Protein AF-A0A9K3I440-F1 (afdb_monomer_lite)

pLDDT: mean 83.96, std 13.91, range [32.88, 97.81]

Sequence (164 aa):
MFPLYTRVCNFANYRVPFSKFLIRVLRYFQVHLCKVNPFGLSRINHFEISCRALDQRPDLDVFRHFYEFITAGDWYTFAHWKGIPSPSGDERSSLKNWKDSFFWLDDHCLPVEMVWRFKDQTMSFDLGEDFVFNKGLARALIDNKSPIRPLPEHLLLWGRVCFS

InterPro domains:
  IPR007321 Transposase (putative), gypsy type [PF04195] (13-68)

Radius of gyration: 15.42 Å; chains: 1; bounding box: 39×38×38 Å

Structure (mmCIF, N/CA/C/O backbone):
data_AF-A0A9K3I440-F1
#
_entry.id   AF-A0A9K3I440-F1
#
loop_
_atom_site.group_PDB
_atom_site.id
_atom_site.type_symbol
_atom_site.label_atom_id
_atom_site.label_alt_id
_atom_site.label_comp_id
_atom_site.label_asym_id
_atom_site.label_entity_id
_atom_site.label_seq_id
_atom_site.pdbx_PDB_ins_code
_atom_site.Cartn_x
_atom_site.Cartn_y
_atom_site.Cartn_z
_atom_site.occupancy
_atom_site.B_iso_or_equiv
_atom_site.auth_seq_id
_atom_site.auth_comp_id
_atom_site.auth_asym_id
_atom_site.auth_atom_id
_atom_site.pdbx_PDB_model_num
ATOM 1 N N . MET A 1 1 ? 2.316 -15.371 -17.030 1.00 81.19 1 MET A N 1
ATOM 2 C CA . MET A 1 1 ? 3.155 -15.668 -15.855 1.00 81.19 1 MET A CA 1
ATOM 3 C C . MET A 1 1 ? 4.035 -14.452 -15.601 1.00 81.19 1 MET A C 1
ATOM 5 O O . MET A 1 1 ? 4.529 -13.877 -16.568 1.00 81.19 1 MET A O 1
ATOM 9 N N . PHE A 1 2 ? 4.265 -14.053 -14.349 1.00 84.94 2 PHE A N 1
ATOM 10 C CA . PHE A 1 2 ? 5.065 -12.864 -14.013 1.00 84.94 2 PHE A CA 1
ATOM 11 C C . PHE A 1 2 ? 6.110 -13.145 -12.919 1.00 84.94 2 PHE A C 1
ATOM 13 O O . PHE A 1 2 ? 5.903 -14.029 -12.083 1.00 84.94 2 PHE A O 1
ATOM 20 N N . PRO A 1 3 ? 7.238 -12.407 -12.889 1.00 88.19 3 PRO A N 1
ATOM 21 C CA . PRO A 1 3 ? 8.259 -12.595 -11.866 1.00 88.19 3 PRO A CA 1
ATOM 22 C C . PRO A 1 3 ? 7.878 -11.849 -10.582 1.00 88.19 3 PRO A C 1
ATOM 24 O O . PRO A 1 3 ? 7.717 -10.626 -10.588 1.00 88.19 3 PRO A O 1
ATOM 27 N N . LEU A 1 4 ? 7.778 -12.560 -9.460 1.00 87.56 4 LEU A N 1
ATOM 28 C CA . LEU A 1 4 ? 7.640 -11.958 -8.136 1.00 87.56 4 LEU A CA 1
ATOM 29 C C . LEU A 1 4 ? 8.962 -12.048 -7.374 1.00 87.56 4 LEU A C 1
ATOM 31 O O . LEU A 1 4 ? 9.481 -13.135 -7.122 1.00 87.56 4 LEU A O 1
ATOM 35 N N . TYR A 1 5 ? 9.499 -10.898 -6.968 1.00 90.12 5 TYR A N 1
ATOM 36 C CA . TYR A 1 5 ? 10.725 -10.846 -6.175 1.00 90.12 5 TYR A CA 1
ATOM 37 C C . TYR A 1 5 ? 10.511 -11.435 -4.780 1.00 90.12 5 TYR A C 1
ATOM 39 O O . TYR A 1 5 ? 9.592 -11.036 -4.062 1.00 90.12 5 TYR A O 1
ATOM 47 N N . THR A 1 6 ? 11.409 -12.317 -4.338 1.00 86.12 6 THR A N 1
ATOM 48 C CA . THR A 1 6 ? 11.291 -13.016 -3.042 1.00 86.12 6 THR A CA 1
ATOM 49 C C . THR A 1 6 ? 11.272 -12.053 -1.856 1.00 86.12 6 THR A C 1
ATOM 51 O O . THR A 1 6 ? 10.620 -12.300 -0.840 1.00 86.12 6 THR A O 1
ATOM 54 N N . ARG A 1 7 ? 11.933 -10.894 -1.983 1.00 85.25 7 ARG A N 1
ATOM 55 C CA . ARG A 1 7 ? 11.883 -9.841 -0.963 1.00 85.25 7 ARG A CA 1
ATOM 56 C C . ARG A 1 7 ? 10.492 -9.239 -0.784 1.00 85.25 7 ARG A C 1
ATOM 58 O O . ARG A 1 7 ? 10.219 -8.762 0.308 1.00 85.25 7 ARG A O 1
ATOM 65 N N . VAL A 1 8 ? 9.600 -9.285 -1.773 1.00 84.50 8 VAL A N 1
ATOM 66 C CA . VAL A 1 8 ? 8.199 -8.867 -1.580 1.00 84.50 8 VAL A CA 1
ATOM 67 C C . VAL A 1 8 ? 7.504 -9.785 -0.570 1.00 84.50 8 VAL A C 1
ATOM 69 O O . VAL A 1 8 ? 6.775 -9.311 0.298 1.00 84.50 8 VAL A O 1
ATOM 72 N N . CYS A 1 9 ? 7.802 -11.083 -0.591 1.00 82.56 9 CYS A N 1
ATOM 73 C CA . CYS A 1 9 ? 7.284 -12.011 0.409 1.00 82.56 9 CYS A CA 1
ATOM 74 C C . CYS A 1 9 ? 7.882 -11.741 1.796 1.00 82.56 9 CYS A C 1
ATOM 76 O O . CYS A 1 9 ? 7.152 -11.659 2.781 1.00 82.56 9 CYS A O 1
ATOM 78 N N . ASN A 1 10 ? 9.199 -11.561 1.889 1.00 81.88 10 ASN A N 1
ATOM 79 C CA . ASN A 1 10 ? 9.875 -11.498 3.191 1.00 81.88 10 ASN A CA 1
ATOM 80 C C . ASN A 1 10 ? 9.825 -10.113 3.847 1.00 81.88 10 ASN A C 1
ATOM 82 O O . ASN A 1 10 ? 9.671 -10.007 5.057 1.00 81.88 10 ASN A O 1
ATOM 86 N N . PHE A 1 11 ? 9.993 -9.046 3.065 1.00 85.50 11 PHE A N 1
ATOM 87 C CA . PHE A 1 11 ? 10.034 -7.672 3.568 1.00 85.50 11 PHE A CA 1
ATOM 88 C C . PHE A 1 11 ? 8.652 -7.019 3.570 1.00 85.50 11 PHE A C 1
ATOM 90 O O . PHE A 1 11 ? 8.284 -6.377 4.547 1.00 85.50 11 PHE A O 1
ATOM 97 N N . ALA A 1 12 ? 7.881 -7.196 2.493 1.00 86.00 12 ALA A N 1
ATOM 98 C CA . ALA A 1 12 ? 6.541 -6.625 2.380 1.00 86.00 12 ALA A CA 1
ATOM 99 C C . ALA A 1 12 ? 5.433 -7.558 2.904 1.00 86.00 12 ALA A C 1
ATOM 101 O O . ALA A 1 12 ? 4.259 -7.206 2.830 1.00 86.00 12 ALA A O 1
ATOM 102 N N . ASN A 1 13 ? 5.798 -8.711 3.480 1.00 87.00 13 ASN A N 1
ATOM 103 C CA . ASN A 1 13 ? 4.896 -9.645 4.160 1.00 87.00 13 ASN A CA 1
ATOM 104 C C . ASN A 1 13 ? 3.764 -10.214 3.276 1.00 87.00 13 ASN A C 1
ATOM 106 O O . ASN A 1 13 ? 2.714 -10.591 3.792 1.00 87.00 13 ASN A O 1
ATOM 110 N N . TYR A 1 14 ? 3.951 -10.294 1.953 1.00 86.31 14 TYR A N 1
ATOM 111 C CA . TYR A 1 14 ? 2.932 -10.862 1.060 1.00 86.31 14 TYR A CA 1
ATOM 112 C C . TYR A 1 14 ? 3.020 -12.377 0.941 1.00 86.31 14 TYR A C 1
ATOM 114 O O . TYR A 1 14 ? 4.103 -12.960 0.850 1.00 86.31 14 TYR A O 1
ATOM 122 N N . ARG A 1 15 ? 1.856 -13.013 0.854 1.00 78.88 15 ARG A N 1
ATOM 123 C CA . ARG A 1 15 ? 1.678 -14.414 0.469 1.00 78.88 15 ARG A CA 1
ATOM 124 C C . ARG A 1 15 ? 0.590 -14.487 -0.602 1.00 78.88 15 ARG A C 1
ATOM 126 O O . ARG A 1 15 ? -0.210 -13.562 -0.727 1.00 78.88 15 ARG A O 1
ATOM 133 N N . VAL A 1 16 ? 0.606 -15.560 -1.387 1.00 78.12 16 VAL A N 1
ATOM 134 C CA . VAL A 1 16 ? -0.459 -15.864 -2.348 1.00 78.12 16 VAL A CA 1
ATOM 135 C C . VAL A 1 16 ? -1.504 -16.782 -1.694 1.00 78.12 16 VAL A C 1
ATOM 137 O O . VAL A 1 16 ? -1.112 -17.663 -0.926 1.00 78.12 16 VAL A O 1
ATOM 140 N N . PRO A 1 17 ? -2.810 -16.607 -1.977 1.00 80.31 17 PRO A N 1
ATOM 141 C CA . PRO A 1 17 ? -3.390 -15.546 -2.805 1.00 80.31 17 PRO A CA 1
ATOM 142 C C . PRO A 1 17 ? -3.286 -14.163 -2.138 1.00 80.31 17 PRO A C 1
ATOM 144 O O . PRO A 1 17 ? -3.310 -14.047 -0.914 1.00 80.31 17 PRO A O 1
ATOM 147 N N . PHE A 1 18 ? -3.162 -13.111 -2.950 1.00 84.62 18 PHE A N 1
ATOM 148 C CA . PHE A 1 18 ? -3.040 -11.738 -2.453 1.00 84.62 18 PHE A CA 1
ATOM 149 C C . PHE A 1 18 ? -4.335 -11.234 -1.806 1.00 84.62 18 PHE A C 1
ATOM 151 O O . PHE A 1 18 ? -5.437 -11.668 -2.148 1.00 84.62 18 PHE A O 1
ATOM 158 N N . SER A 1 19 ? -4.211 -10.269 -0.894 1.00 86.88 19 SER A N 1
ATOM 159 C CA . SER A 1 19 ? -5.363 -9.694 -0.204 1.00 86.88 19 SER A CA 1
ATOM 160 C C . SER A 1 19 ? -6.262 -8.879 -1.141 1.00 86.88 19 SER A C 1
ATOM 162 O O . SER A 1 19 ? -5.799 -8.211 -2.069 1.00 86.88 19 SER A O 1
ATOM 164 N N . LYS A 1 20 ? -7.574 -8.863 -0.863 1.00 89.00 20 LYS A N 1
ATOM 165 C CA . LYS A 1 20 ? -8.540 -8.044 -1.620 1.00 89.00 20 LYS A CA 1
ATOM 166 C C . LYS A 1 20 ? -8.170 -6.557 -1.606 1.00 89.00 20 LYS A C 1
ATOM 168 O O . LYS A 1 20 ? -8.398 -5.864 -2.595 1.00 89.00 20 LYS A O 1
ATOM 173 N N . PHE A 1 21 ? -7.601 -6.069 -0.502 1.00 92.69 21 PHE A N 1
ATOM 174 C CA . PHE A 1 21 ? -7.203 -4.672 -0.378 1.00 92.69 21 PHE A CA 1
ATOM 175 C C . PHE A 1 21 ? -5.995 -4.336 -1.257 1.00 92.69 21 PHE A C 1
ATOM 177 O O . PHE A 1 21 ? -6.064 -3.348 -1.984 1.00 92.69 21 PHE A O 1
ATOM 184 N N . LEU A 1 22 ? -4.953 -5.180 -1.291 1.00 92.06 22 LEU A N 1
ATOM 185 C CA . LEU A 1 22 ? -3.836 -5.007 -2.227 1.00 92.06 22 LEU A CA 1
ATOM 186 C C . LEU A 1 22 ? -4.346 -4.894 -3.667 1.00 92.06 22 LEU A C 1
ATOM 188 O O . LEU A 1 22 ? -3.997 -3.953 -4.377 1.00 92.06 22 LEU A O 1
ATOM 192 N N . ILE A 1 23 ? -5.210 -5.823 -4.086 1.00 89.81 23 ILE A N 1
ATOM 193 C CA . ILE A 1 23 ? -5.781 -5.813 -5.439 1.00 89.81 23 ILE A CA 1
ATOM 194 C C . ILE A 1 23 ? -6.572 -4.522 -5.691 1.00 89.81 23 ILE A C 1
ATOM 196 O O . ILE A 1 23 ? -6.439 -3.923 -6.756 1.00 89.81 23 ILE A O 1
ATOM 200 N N . ARG A 1 24 ? -7.358 -4.055 -4.712 1.00 91.62 24 ARG A N 1
ATOM 201 C CA . ARG A 1 24 ? -8.110 -2.794 -4.806 1.00 91.62 24 ARG A CA 1
ATOM 202 C C . ARG A 1 24 ? -7.186 -1.585 -4.992 1.00 91.62 24 ARG A C 1
ATOM 204 O O . ARG A 1 24 ? -7.469 -0.758 -5.855 1.00 91.62 24 ARG A O 1
ATOM 211 N N . VAL A 1 25 ? -6.087 -1.500 -4.238 1.00 93.69 25 VAL A N 1
ATOM 212 C CA . VAL A 1 25 ? -5.093 -0.419 -4.368 1.00 93.69 25 VAL A CA 1
ATOM 213 C C . VAL A 1 25 ? -4.432 -0.457 -5.747 1.00 93.69 25 VAL A C 1
ATOM 215 O O . VAL A 1 25 ? -4.439 0.545 -6.459 1.00 93.69 25 VAL A O 1
ATOM 218 N N . LEU A 1 26 ? -3.916 -1.616 -6.168 1.00 91.81 26 LEU A N 1
ATOM 219 C CA . LEU A 1 26 ? -3.239 -1.764 -7.462 1.00 91.81 26 LEU A CA 1
ATOM 220 C C . LEU A 1 26 ? -4.156 -1.425 -8.644 1.00 91.81 26 LEU A C 1
ATOM 222 O O . LEU A 1 26 ? -3.716 -0.781 -9.594 1.00 91.81 26 LEU A O 1
ATOM 226 N N . ARG A 1 27 ? -5.442 -1.798 -8.567 1.00 88.88 27 ARG A N 1
ATOM 227 C CA . ARG A 1 27 ? -6.447 -1.433 -9.577 1.00 88.88 27 ARG A CA 1
ATOM 228 C C . ARG A 1 27 ? -6.719 0.063 -9.614 1.00 88.88 27 ARG A C 1
ATOM 230 O O . ARG A 1 27 ? -6.785 0.620 -10.703 1.00 88.88 27 ARG A O 1
ATOM 237 N N . TYR A 1 28 ? -6.869 0.701 -8.454 1.00 90.75 28 TYR A N 1
ATOM 238 C CA . TYR A 1 28 ? -7.118 2.140 -8.385 1.00 90.75 28 TYR A CA 1
ATOM 239 C C . TYR A 1 28 ? -5.991 2.933 -9.056 1.00 90.75 28 TYR A C 1
ATOM 241 O O . TYR A 1 28 ? -6.243 3.780 -9.908 1.00 90.75 28 TYR A O 1
ATOM 249 N N . PHE A 1 29 ? -4.742 2.589 -8.739 1.00 90.31 29 PHE A N 1
ATOM 250 C CA . PHE A 1 29 ? -3.562 3.223 -9.330 1.00 90.31 29 PHE A CA 1
ATOM 251 C C . PHE A 1 29 ? -3.145 2.615 -10.676 1.00 90.31 29 PHE A C 1
ATOM 253 O O . PHE A 1 29 ? -2.097 2.985 -11.203 1.00 90.31 29 PHE A O 1
ATOM 260 N N . GLN A 1 30 ? -3.939 1.693 -11.232 1.00 88.81 30 GLN A N 1
ATOM 261 C CA . GLN A 1 30 ? -3.707 1.036 -12.523 1.00 88.81 30 GLN A CA 1
ATOM 262 C C . GLN A 1 30 ? -2.255 0.568 -12.699 1.00 88.81 30 GLN A C 1
ATOM 264 O O . GLN A 1 30 ? -1.607 0.857 -13.703 1.00 88.81 30 GLN A O 1
ATOM 269 N N . VAL A 1 31 ? -1.710 -0.095 -11.678 1.00 88.25 31 VAL A N 1
ATOM 270 C CA . VAL A 1 31 ? -0.303 -0.498 -11.638 1.00 88.25 31 VAL A CA 1
ATOM 271 C C . VAL A 1 31 ? -0.177 -1.987 -11.359 1.00 88.25 31 VAL A C 1
ATOM 273 O O . VAL A 1 31 ? -0.773 -2.525 -10.428 1.00 88.25 31 VAL A O 1
ATOM 276 N N . HIS A 1 32 ? 0.642 -2.661 -12.160 1.00 88.69 32 HIS A N 1
ATOM 277 C CA . HIS A 1 32 ? 0.970 -4.061 -11.940 1.00 88.69 32 HIS A CA 1
ATOM 278 C C . HIS A 1 32 ? 1.834 -4.228 -10.679 1.00 88.69 32 HIS A C 1
ATOM 280 O O . HIS A 1 32 ? 2.773 -3.457 -10.465 1.00 88.69 32 HIS A O 1
ATOM 286 N N . LEU A 1 33 ? 1.586 -5.277 -9.884 1.00 89.19 33 LEU A N 1
ATOM 287 C CA . LEU A 1 33 ? 2.335 -5.588 -8.654 1.00 89.19 33 LEU A CA 1
ATOM 288 C C . LEU A 1 33 ? 3.860 -5.523 -8.867 1.00 89.19 33 LEU A C 1
ATOM 290 O O . LEU A 1 33 ? 4.577 -4.867 -8.117 1.00 89.19 33 LEU A O 1
ATOM 294 N N . CYS A 1 34 ? 4.345 -6.142 -9.946 1.00 88.56 34 CYS A N 1
ATOM 295 C CA . CYS A 1 34 ? 5.763 -6.180 -10.334 1.00 88.56 34 CYS A CA 1
ATOM 296 C C . CYS A 1 34 ? 6.361 -4.840 -10.775 1.00 88.56 34 CYS A C 1
ATOM 298 O O . CYS A 1 34 ? 7.526 -4.813 -11.154 1.00 88.56 34 CYS A O 1
ATOM 300 N N . LYS A 1 35 ? 5.595 -3.748 -10.799 1.00 90.12 35 LYS A N 1
ATOM 301 C CA . LYS A 1 35 ? 6.112 -2.394 -11.037 1.00 90.12 35 LYS A CA 1
ATOM 302 C C . LYS A 1 35 ? 6.185 -1.569 -9.755 1.00 90.12 35 LYS A C 1
ATOM 304 O O . LYS A 1 35 ? 6.758 -0.483 -9.778 1.00 90.12 35 LYS A O 1
ATOM 309 N N . VAL A 1 36 ? 5.661 -2.078 -8.640 1.00 92.44 36 VAL A N 1
ATOM 310 C CA . VAL A 1 36 ? 5.746 -1.424 -7.332 1.00 92.44 36 VAL A CA 1
ATOM 311 C C . VAL A 1 36 ? 6.963 -1.957 -6.581 1.00 92.44 36 VAL A C 1
ATOM 313 O O . VAL A 1 36 ? 7.198 -3.165 -6.522 1.00 92.44 36 VAL A O 1
ATOM 316 N N . ASN A 1 37 ? 7.764 -1.063 -6.004 1.00 92.19 37 ASN A N 1
ATOM 317 C CA . ASN A 1 37 ? 8.911 -1.483 -5.205 1.00 92.19 37 ASN A CA 1
ATOM 318 C C . ASN A 1 37 ? 8.471 -2.120 -3.858 1.00 92.19 37 ASN A C 1
ATOM 320 O O . ASN A 1 37 ? 7.342 -1.912 -3.397 1.00 92.19 37 ASN A O 1
ATOM 324 N N . PRO A 1 38 ? 9.356 -2.866 -3.168 1.00 91.88 38 PRO A N 1
ATOM 325 C CA . PRO A 1 38 ? 9.001 -3.528 -1.912 1.00 91.88 38 PRO A CA 1
ATOM 326 C C . PRO A 1 38 ? 8.570 -2.575 -0.790 1.00 91.88 38 PRO A C 1
ATOM 328 O O . PRO A 1 38 ? 7.799 -2.981 0.073 1.00 91.88 38 PRO A O 1
ATOM 331 N N . PHE A 1 39 ? 9.025 -1.318 -0.792 1.00 92.19 39 PHE A N 1
ATOM 332 C CA . PHE A 1 39 ? 8.628 -0.333 0.217 1.00 92.19 39 PHE A CA 1
ATOM 333 C C . PHE A 1 39 ? 7.166 0.074 0.058 1.00 92.19 39 PHE A C 1
ATOM 335 O O . PHE A 1 39 ? 6.406 -0.007 1.021 1.00 92.19 39 PHE A O 1
ATOM 342 N N . GLY A 1 40 ? 6.748 0.428 -1.159 1.00 94.06 40 GLY A N 1
ATOM 343 C CA . GLY A 1 40 ? 5.354 0.740 -1.460 1.00 94.06 40 GLY A CA 1
ATOM 344 C C . GLY A 1 40 ? 4.432 -0.430 -1.125 1.00 94.06 40 GLY A C 1
ATOM 345 O O . GLY A 1 40 ? 3.419 -0.252 -0.454 1.00 94.06 40 GLY A O 1
ATOM 346 N N . LEU A 1 41 ? 4.835 -1.646 -1.497 1.00 94.25 41 LEU A N 1
ATOM 347 C CA . LEU A 1 41 ? 4.091 -2.859 -1.163 1.00 94.25 41 LEU A CA 1
ATOM 348 C C . LEU A 1 41 ? 4.003 -3.086 0.355 1.00 94.25 41 LEU A C 1
ATOM 350 O O . LEU A 1 41 ? 2.925 -3.414 0.856 1.00 94.25 41 LEU A O 1
ATOM 354 N N . SER A 1 42 ? 5.094 -2.866 1.095 1.00 92.94 42 SER A N 1
ATOM 355 C CA . SER A 1 42 ? 5.103 -3.012 2.555 1.00 92.94 42 SER A CA 1
ATOM 356 C C . SER A 1 42 ? 4.177 -2.022 3.258 1.00 92.94 42 SER A C 1
ATOM 358 O O . SER A 1 42 ? 3.542 -2.400 4.236 1.00 92.94 42 SER A O 1
ATOM 360 N N . ARG A 1 43 ? 4.032 -0.799 2.727 1.00 95.00 43 ARG A N 1
ATOM 361 C CA . ARG A 1 43 ? 3.104 0.216 3.250 1.00 95.00 43 ARG A CA 1
ATOM 362 C C . ARG A 1 43 ? 1.650 -0.185 3.042 1.00 95.00 43 ARG A C 1
ATOM 364 O O . ARG A 1 43 ? 0.869 -0.083 3.978 1.00 95.00 43 ARG A O 1
ATOM 371 N N . ILE A 1 44 ? 1.302 -0.714 1.864 1.00 95.50 44 ILE A N 1
ATOM 372 C CA . ILE A 1 44 ? -0.050 -1.241 1.607 1.00 95.50 44 ILE A CA 1
ATOM 373 C C . ILE A 1 44 ? -0.396 -2.343 2.614 1.00 95.50 44 ILE A C 1
ATOM 375 O O . ILE A 1 44 ? -1.453 -2.293 3.239 1.00 95.50 44 ILE A O 1
ATOM 379 N N . ASN A 1 45 ? 0.500 -3.316 2.801 1.00 93.56 45 ASN A N 1
ATOM 380 C CA . ASN A 1 45 ? 0.225 -4.443 3.689 1.00 93.56 45 ASN A CA 1
ATOM 381 C C . ASN A 1 45 ? 0.198 -4.019 5.164 1.00 93.56 45 ASN A C 1
ATOM 383 O O . ASN A 1 45 ? -0.675 -4.432 5.918 1.00 93.56 45 ASN A O 1
ATOM 387 N N . HIS A 1 46 ? 1.136 -3.162 5.580 1.00 94.06 46 HIS A N 1
ATOM 388 C CA . HIS A 1 46 ? 1.166 -2.614 6.937 1.00 94.06 46 HIS A CA 1
ATOM 389 C C . HIS A 1 46 ? -0.106 -1.831 7.260 1.00 94.06 46 HIS A C 1
ATOM 391 O O . HIS A 1 46 ? -0.698 -2.062 8.314 1.00 94.06 46 HIS A O 1
ATOM 397 N N . PHE A 1 47 ? -0.560 -0.974 6.345 1.00 95.88 47 PHE A N 1
ATOM 398 C CA . PHE A 1 47 ? -1.827 -0.264 6.484 1.00 95.88 47 PHE A CA 1
ATOM 399 C C . PHE A 1 47 ? -2.993 -1.242 6.653 1.00 95.88 47 PHE A C 1
ATOM 401 O O . PHE A 1 47 ? -3.812 -1.090 7.558 1.00 95.88 47 PHE A O 1
ATOM 408 N N . GLU A 1 48 ? -3.046 -2.277 5.813 1.00 95.31 48 GLU A N 1
ATOM 409 C CA . GLU A 1 48 ? -4.106 -3.279 5.846 1.00 95.31 48 GLU A CA 1
ATOM 410 C C . GLU A 1 48 ? -4.157 -4.033 7.181 1.00 95.31 48 GLU A C 1
ATOM 412 O O . GLU A 1 48 ? -5.225 -4.192 7.775 1.00 95.31 48 GLU A O 1
ATOM 417 N N . ILE A 1 49 ? -2.995 -4.474 7.664 1.00 92.06 49 ILE A N 1
ATOM 418 C CA . ILE A 1 49 ? -2.846 -5.172 8.943 1.00 92.06 49 ILE A CA 1
ATOM 419 C C . ILE A 1 49 ? -3.192 -4.240 10.104 1.00 92.06 49 ILE A C 1
ATOM 421 O O . ILE A 1 49 ? -3.899 -4.658 11.015 1.00 92.06 49 ILE A O 1
ATOM 425 N N . SER A 1 50 ? -2.757 -2.980 10.053 1.00 94.31 50 SER A N 1
ATOM 426 C CA . SER A 1 50 ? -3.045 -1.990 11.097 1.00 94.31 50 SER A CA 1
ATOM 427 C C . SER A 1 50 ? -4.540 -1.689 11.192 1.00 94.31 50 SER A C 1
ATOM 429 O O . SER A 1 50 ? -5.076 -1.627 12.292 1.00 94.31 50 SER A O 1
ATOM 431 N N . CYS A 1 51 ? -5.244 -1.586 10.058 1.00 96.00 51 CYS A N 1
ATOM 432 C CA . CYS A 1 51 ? -6.704 -1.449 10.061 1.00 96.00 51 CYS A CA 1
ATOM 433 C C . CYS A 1 51 ? -7.369 -2.656 10.732 1.00 96.00 51 CYS A C 1
ATOM 435 O O . CYS A 1 51 ? -8.210 -2.485 11.610 1.00 96.00 51 CYS A O 1
ATOM 437 N N . ARG A 1 52 ? -6.956 -3.876 10.363 1.00 93.50 52 ARG A N 1
ATOM 438 C CA . ARG A 1 52 ? -7.520 -5.104 10.941 1.00 93.50 52 ARG A CA 1
ATOM 439 C C . ARG A 1 52 ? -7.217 -5.269 12.424 1.00 93.50 52 ARG A C 1
ATOM 441 O O . ARG A 1 52 ? -8.067 -5.768 13.143 1.00 93.50 52 ARG A O 1
ATOM 448 N N . ALA A 1 53 ? -6.040 -4.847 12.879 1.00 92.19 53 ALA A N 1
ATOM 449 C CA . ALA A 1 53 ? -5.679 -4.859 14.295 1.00 92.19 53 ALA A CA 1
ATOM 450 C C . ALA A 1 53 ? -6.542 -3.901 15.138 1.00 92.19 53 ALA A C 1
ATOM 452 O O . ALA A 1 53 ? -6.625 -4.071 16.348 1.00 92.19 53 ALA A O 1
ATOM 453 N N . LEU A 1 54 ? -7.185 -2.917 14.500 1.00 94.56 54 LEU A N 1
ATOM 454 C CA . LEU A 1 54 ? -8.166 -2.010 15.103 1.00 94.56 54 LEU A CA 1
ATOM 455 C C . LEU A 1 54 ? -9.619 -2.478 14.887 1.00 94.56 54 LEU A C 1
ATOM 457 O O . LEU A 1 54 ? -10.546 -1.691 15.072 1.00 94.56 54 LEU A O 1
ATOM 461 N N . ASP A 1 55 ? -9.823 -3.716 14.422 1.00 94.62 55 ASP A N 1
ATOM 462 C CA . ASP A 1 55 ? -11.123 -4.273 14.025 1.00 94.62 55 ASP A CA 1
ATOM 463 C C . ASP A 1 55 ? -11.846 -3.453 12.936 1.00 94.62 55 ASP A C 1
ATOM 465 O O . ASP A 1 55 ? -13.071 -3.477 12.803 1.00 94.62 55 ASP A O 1
ATOM 469 N N . GLN A 1 56 ? -11.084 -2.725 12.113 1.00 95.69 56 GLN A N 1
ATOM 470 C CA . GLN A 1 56 ? -11.598 -1.918 11.009 1.00 95.69 56 GLN A CA 1
ATOM 471 C C . GLN A 1 56 ? -11.284 -2.560 9.655 1.00 95.69 56 GLN A C 1
ATOM 473 O O . GLN A 1 56 ? -10.230 -3.163 9.427 1.00 95.69 56 GLN A O 1
ATOM 478 N N . ARG A 1 57 ? -12.201 -2.397 8.695 1.00 95.56 57 ARG A N 1
ATOM 479 C CA . ARG A 1 57 ? -11.935 -2.772 7.301 1.00 95.56 57 ARG A CA 1
ATOM 480 C C . ARG A 1 57 ? -10.972 -1.748 6.679 1.00 95.56 57 ARG A C 1
ATOM 482 O O . ARG A 1 57 ? -11.173 -0.552 6.870 1.00 95.56 57 ARG A O 1
ATOM 489 N N . PRO A 1 58 ? -9.954 -2.187 5.917 1.00 96.62 58 PRO A N 1
ATOM 490 C CA . PRO A 1 58 ? -9.024 -1.273 5.268 1.00 96.62 58 PRO A CA 1
ATOM 491 C C . PRO A 1 58 ? -9.743 -0.440 4.199 1.00 96.62 58 PRO A C 1
ATOM 493 O O . PRO A 1 58 ? -10.434 -0.977 3.325 1.00 96.62 58 PRO A O 1
ATOM 496 N N . ASP A 1 59 ? -9.564 0.875 4.277 1.00 97.19 59 ASP A N 1
ATOM 497 C CA . ASP A 1 59 ? -10.214 1.861 3.417 1.00 97.19 59 ASP A CA 1
ATOM 498 C C . ASP A 1 59 ? -9.197 2.476 2.444 1.00 97.19 59 ASP A C 1
ATOM 500 O O . ASP A 1 59 ? -8.121 2.927 2.839 1.00 97.19 59 ASP A O 1
ATOM 504 N N . LEU A 1 60 ? -9.537 2.468 1.153 1.00 96.75 60 LEU A N 1
ATOM 505 C CA . LEU A 1 60 ? -8.677 2.981 0.090 1.00 96.75 60 LEU A CA 1
ATOM 506 C C . LEU A 1 60 ? -8.479 4.495 0.202 1.00 96.75 60 LEU A C 1
ATOM 508 O O . LEU A 1 60 ? -7.375 4.972 -0.044 1.00 96.75 60 LEU A O 1
ATOM 512 N N . ASP A 1 61 ? -9.508 5.246 0.581 1.00 96.75 61 ASP A N 1
ATOM 513 C CA . ASP A 1 61 ? -9.397 6.700 0.671 1.00 96.75 61 ASP A CA 1
ATOM 514 C C . ASP A 1 61 ? -8.606 7.094 1.923 1.00 96.75 61 ASP A C 1
ATOM 516 O O . ASP A 1 61 ? -7.735 7.956 1.872 1.00 96.75 61 ASP A O 1
ATOM 520 N N . VAL A 1 62 ? -8.746 6.360 3.027 1.00 97.62 62 VAL A N 1
ATOM 521 C CA . VAL A 1 62 ? -7.845 6.561 4.175 1.00 97.62 62 VAL A CA 1
ATOM 522 C C . VAL A 1 62 ? -6.391 6.224 3.816 1.00 97.62 62 VAL A C 1
ATOM 524 O O . VAL A 1 62 ? -5.479 6.938 4.222 1.00 97.62 62 VAL A O 1
ATOM 527 N N . PHE A 1 63 ? -6.145 5.194 3.003 1.00 97.69 63 PHE A N 1
ATOM 528 C CA . PHE A 1 63 ? -4.796 4.911 2.502 1.00 97.69 63 PHE A CA 1
ATOM 529 C C . PHE A 1 63 ? -4.249 6.063 1.645 1.00 97.69 63 PHE A C 1
ATOM 531 O O . PHE A 1 63 ? -3.125 6.513 1.860 1.00 97.69 63 PHE A O 1
ATOM 538 N N . ARG A 1 64 ? -5.055 6.586 0.715 1.00 96.06 64 ARG A N 1
ATOM 539 C CA . ARG A 1 64 ? -4.698 7.734 -0.137 1.00 96.06 64 ARG A CA 1
ATOM 540 C C . ARG A 1 64 ? -4.450 9.017 0.660 1.00 96.06 64 ARG A C 1
ATOM 542 O O . ARG A 1 64 ? -3.634 9.831 0.243 1.00 96.06 64 ARG A O 1
ATOM 549 N N . HIS A 1 65 ? -5.112 9.186 1.807 1.00 95.62 65 HIS A N 1
ATOM 550 C CA . HIS A 1 65 ? -4.856 10.301 2.720 1.00 95.62 65 HIS A CA 1
ATOM 551 C C . HIS A 1 65 ? -3.431 10.280 3.287 1.00 95.62 65 HIS A C 1
ATOM 553 O O . HIS A 1 65 ? -2.831 11.335 3.467 1.00 95.62 65 HIS A O 1
ATOM 559 N N . PHE A 1 66 ? -2.883 9.094 3.565 1.00 95.94 66 PHE A N 1
ATOM 560 C CA . PHE A 1 66 ? -1.526 8.956 4.097 1.00 95.94 66 PHE A CA 1
ATOM 561 C C . PHE A 1 66 ? -0.458 8.931 3.011 1.00 95.94 66 PHE A C 1
ATOM 563 O O . PHE A 1 66 ? 0.641 9.448 3.223 1.00 95.94 66 PHE A O 1
ATOM 570 N N . TYR A 1 67 ? -0.781 8.344 1.857 1.00 95.31 67 TYR A N 1
ATOM 571 C CA . TYR A 1 67 ? 0.213 8.034 0.847 1.00 95.31 67 TYR A CA 1
ATOM 572 C C . TYR A 1 67 ? -0.066 8.651 -0.523 1.00 95.31 67 TYR A C 1
ATOM 574 O O . TYR A 1 67 ? -1.138 8.482 -1.104 1.00 95.31 67 TYR A O 1
ATOM 582 N N . GLU A 1 68 ? 0.970 9.268 -1.078 1.00 93.19 68 GLU A N 1
ATOM 583 C CA . GLU A 1 68 ? 1.057 9.755 -2.447 1.00 93.19 68 GLU A CA 1
ATOM 584 C C . GLU A 1 68 ? 1.637 8.666 -3.359 1.00 93.19 68 GLU A C 1
ATOM 586 O O . GLU A 1 68 ? 2.664 8.049 -3.053 1.00 93.19 68 GLU A O 1
ATOM 591 N N . PHE A 1 69 ? 0.998 8.422 -4.501 1.00 93.69 69 PHE A N 1
ATOM 592 C CA . PHE A 1 69 ? 1.523 7.502 -5.506 1.00 93.69 69 PHE A CA 1
ATOM 593 C C . PHE A 1 69 ? 2.517 8.218 -6.419 1.00 93.69 69 PHE A C 1
ATOM 595 O O . PHE A 1 69 ? 2.136 9.105 -7.177 1.00 93.69 69 PHE A O 1
ATOM 602 N N . ILE A 1 70 ? 3.783 7.801 -6.371 1.00 91.62 70 ILE A N 1
ATOM 603 C CA . ILE A 1 70 ? 4.879 8.461 -7.088 1.00 91.62 70 ILE A CA 1
ATOM 604 C C . ILE A 1 70 ? 5.752 7.463 -7.851 1.00 91.62 70 ILE A C 1
ATOM 606 O O . ILE A 1 70 ? 5.789 6.261 -7.561 1.00 91.62 70 ILE A O 1
ATOM 610 N N . THR A 1 71 ? 6.547 7.985 -8.780 1.00 91.00 71 THR A N 1
ATOM 611 C CA . THR A 1 71 ? 7.689 7.277 -9.366 1.00 91.00 71 THR A CA 1
ATOM 612 C C . THR A 1 71 ? 8.932 7.409 -8.485 1.00 91.00 71 THR A C 1
ATOM 614 O O . THR A 1 71 ? 9.317 8.507 -8.095 1.00 91.00 71 THR A O 1
ATOM 617 N N . ALA A 1 72 ? 9.611 6.294 -8.232 1.00 88.00 72 ALA A N 1
ATOM 618 C CA . ALA A 1 72 ? 10.915 6.202 -7.584 1.00 88.00 72 ALA A CA 1
ATOM 619 C C . ALA A 1 72 ? 11.904 5.492 -8.524 1.00 88.00 72 ALA A C 1
ATOM 621 O O . ALA A 1 72 ? 12.055 4.265 -8.502 1.00 88.00 72 ALA A O 1
ATOM 622 N N . GLY A 1 73 ? 12.562 6.276 -9.383 1.00 86.94 73 GLY A N 1
ATOM 623 C CA . GLY A 1 73 ? 13.352 5.751 -10.499 1.00 86.94 73 GLY A CA 1
ATOM 624 C C . GLY A 1 73 ? 12.453 5.024 -11.503 1.00 86.94 73 GLY A C 1
ATOM 625 O O . GLY A 1 73 ? 11.439 5.562 -11.931 1.00 86.94 73 GLY A O 1
ATOM 626 N N . ASP A 1 74 ? 12.791 3.778 -11.840 1.00 87.88 74 ASP A N 1
ATOM 627 C CA . ASP A 1 74 ? 12.002 2.936 -12.760 1.00 87.88 74 ASP A CA 1
ATOM 628 C C . ASP A 1 74 ? 10.804 2.217 -12.115 1.00 87.88 74 ASP A C 1
ATOM 630 O O . ASP A 1 74 ? 10.169 1.373 -12.753 1.00 87.88 74 ASP A O 1
ATOM 634 N N . TRP A 1 75 ? 10.519 2.499 -10.844 1.00 90.50 75 TRP A N 1
ATOM 635 C CA . TRP A 1 75 ? 9.511 1.798 -10.051 1.00 90.50 75 TRP A CA 1
ATOM 636 C C . TRP A 1 75 ? 8.456 2.765 -9.547 1.00 90.50 75 TRP A C 1
ATOM 638 O O . TRP A 1 75 ? 8.737 3.939 -9.330 1.00 90.50 75 TRP A O 1
ATOM 648 N N . TYR A 1 76 ? 7.265 2.256 -9.273 1.00 92.88 76 TYR A N 1
ATOM 649 C CA . TYR A 1 76 ? 6.253 2.989 -8.530 1.00 92.88 76 TYR A CA 1
ATOM 650 C C . TYR A 1 76 ? 6.362 2.709 -7.032 1.00 92.88 76 TYR A C 1
ATOM 652 O O . TYR A 1 76 ? 6.843 1.656 -6.596 1.00 92.88 76 TYR A O 1
ATOM 660 N N . THR A 1 77 ? 5.915 3.664 -6.226 1.00 94.00 77 THR A N 1
ATOM 661 C CA . THR A 1 77 ? 5.871 3.546 -4.769 1.00 94.00 77 THR A CA 1
ATOM 662 C C . THR A 1 77 ? 4.783 4.440 -4.184 1.00 94.00 77 THR A C 1
ATOM 664 O O . THR A 1 77 ? 4.219 5.290 -4.863 1.00 94.00 77 THR A O 1
ATOM 667 N N . PHE A 1 78 ? 4.527 4.245 -2.896 1.00 94.31 78 PHE A N 1
ATOM 668 C CA . PHE A 1 78 ? 3.620 5.045 -2.084 1.00 94.31 78 PHE A CA 1
ATOM 669 C C . PHE A 1 78 ? 4.455 5.843 -1.083 1.00 94.31 78 PHE A C 1
ATOM 671 O O . PHE A 1 78 ? 5.010 5.242 -0.163 1.00 94.31 78 PHE A O 1
ATOM 678 N N . ALA A 1 79 ? 4.669 7.133 -1.321 1.00 92.06 79 ALA A N 1
ATOM 679 C CA . ALA A 1 79 ? 5.400 8.030 -0.424 1.00 92.06 79 ALA A CA 1
ATOM 680 C C . ALA A 1 79 ? 4.451 8.663 0.595 1.00 92.06 79 ALA A C 1
ATOM 682 O O . ALA A 1 79 ? 3.254 8.702 0.364 1.00 92.06 79 ALA A O 1
ATOM 683 N N . HIS A 1 80 ? 4.963 9.143 1.726 1.00 91.44 80 HIS A N 1
ATOM 684 C CA . HIS A 1 80 ? 4.141 9.896 2.678 1.00 91.44 80 HIS A CA 1
ATOM 685 C C . HIS A 1 80 ? 3.905 11.313 2.172 1.00 91.44 80 HIS A C 1
ATOM 687 O O . HIS A 1 80 ? 4.852 11.963 1.721 1.00 91.44 80 HIS A O 1
ATOM 693 N N . TRP A 1 81 ? 2.682 11.816 2.326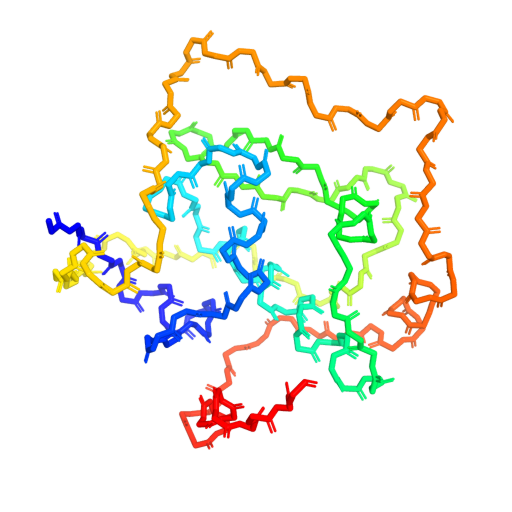 1.00 90.69 81 TRP A N 1
ATOM 694 C CA . TRP A 1 81 ? 2.410 13.234 2.107 1.00 90.69 81 TRP A CA 1
ATOM 695 C C . TRP A 1 81 ? 3.192 14.094 3.102 1.00 90.69 81 TRP A C 1
ATOM 697 O O . TRP A 1 81 ? 3.243 13.818 4.306 1.00 90.69 81 TRP A O 1
ATOM 707 N N . LYS A 1 82 ? 3.787 15.186 2.616 1.00 87.81 82 LYS A N 1
ATOM 708 C CA . LYS A 1 82 ? 4.519 16.120 3.476 1.00 87.81 82 LYS A CA 1
ATOM 709 C C . LYS A 1 82 ? 3.564 16.758 4.491 1.00 87.81 82 LYS A C 1
ATOM 711 O O . LYS A 1 82 ? 2.579 17.379 4.115 1.00 87.81 82 LYS A O 1
ATOM 716 N N . GLY A 1 83 ? 3.893 16.645 5.778 1.00 88.81 83 GLY A N 1
ATOM 717 C CA . GLY A 1 83 ? 3.114 17.242 6.870 1.00 88.81 83 GLY A CA 1
ATOM 718 C C . GLY A 1 83 ? 1.936 16.397 7.366 1.00 88.81 83 GLY A C 1
ATOM 719 O O . GLY A 1 83 ? 1.338 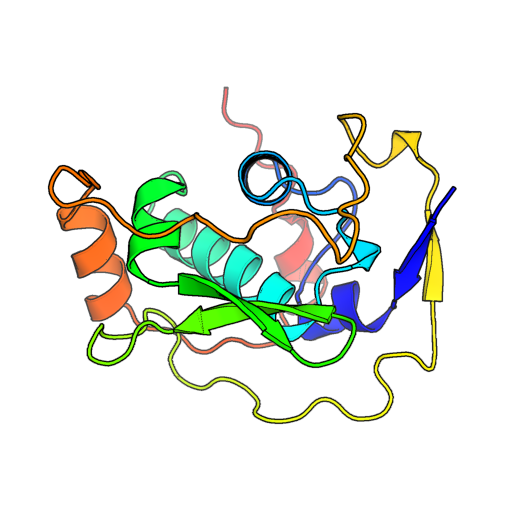16.758 8.377 1.00 88.81 83 GLY A O 1
ATOM 720 N N . ILE A 1 84 ? 1.637 15.261 6.727 1.00 90.38 84 ILE A N 1
ATOM 721 C CA . ILE A 1 84 ? 0.643 14.307 7.225 1.00 90.38 84 ILE A CA 1
ATOM 722 C C . ILE A 1 84 ? 1.333 13.302 8.162 1.00 90.38 84 ILE A C 1
ATOM 724 O O . ILE A 1 84 ? 2.342 12.703 7.778 1.00 90.38 84 ILE A O 1
ATOM 728 N N . PRO A 1 85 ? 0.837 13.102 9.399 1.00 92.38 85 PRO A N 1
ATOM 729 C CA . PRO A 1 85 ? 1.383 12.093 10.295 1.00 92.38 85 PRO A CA 1
ATOM 730 C C . PRO A 1 85 ? 1.255 10.687 9.705 1.00 92.38 85 PRO A C 1
ATOM 732 O O . PRO A 1 85 ? 0.185 10.272 9.268 1.00 92.38 85 PRO A O 1
ATOM 735 N N . SER A 1 86 ? 2.356 9.943 9.738 1.00 90.31 86 SER A N 1
ATOM 736 C CA . SER A 1 86 ? 2.415 8.574 9.234 1.00 90.31 86 SER A CA 1
ATOM 737 C C . SER A 1 86 ? 1.794 7.565 10.218 1.00 90.31 86 SER A C 1
ATOM 739 O O . SER A 1 86 ? 2.126 7.617 11.410 1.00 90.31 86 SER A O 1
ATOM 741 N N . PRO A 1 87 ? 1.009 6.579 9.736 1.00 91.75 87 PRO A N 1
ATOM 742 C CA . PRO A 1 87 ? 0.566 5.442 10.545 1.00 91.75 87 PRO A CA 1
ATOM 743 C C . PRO A 1 87 ? 1.695 4.418 10.786 1.00 91.75 87 PRO A C 1
ATOM 745 O O . PRO A 1 87 ? 1.595 3.563 11.668 1.00 91.75 87 PRO A O 1
ATOM 748 N N . SER A 1 88 ? 2.793 4.497 10.026 1.00 88.31 88 SER A N 1
ATOM 749 C CA . SER A 1 88 ? 3.978 3.654 10.184 1.00 88.31 88 SER A CA 1
ATOM 750 C C . SER A 1 88 ? 5.067 4.346 11.012 1.00 88.31 88 SER A C 1
ATOM 752 O O . SER A 1 88 ? 5.496 5.466 10.721 1.00 88.31 88 SER A O 1
ATOM 754 N N . GLY A 1 89 ? 5.499 3.648 12.069 1.00 75.19 89 GLY A N 1
ATOM 755 C CA . GLY A 1 89 ? 6.523 4.000 13.062 1.00 75.19 89 GLY A CA 1
ATOM 756 C C . GLY A 1 89 ? 7.884 4.315 12.462 1.00 75.19 89 GLY A C 1
ATOM 757 O O . GLY A 1 89 ? 8.199 5.467 12.161 1.00 75.19 89 GLY A O 1
ATOM 758 N N . ASP A 1 90 ? 8.644 3.232 12.325 1.00 74.94 90 ASP A N 1
ATOM 759 C CA . ASP A 1 90 ? 9.963 3.168 11.722 1.00 74.94 90 ASP A CA 1
ATOM 760 C C . ASP A 1 90 ? 9.843 2.403 10.407 1.00 74.94 90 ASP A C 1
ATOM 762 O O . ASP A 1 90 ? 9.395 1.249 10.377 1.00 74.94 90 ASP A O 1
ATOM 766 N N . GLU A 1 91 ? 10.253 3.039 9.317 1.00 75.19 91 GLU A N 1
ATOM 767 C CA . GLU A 1 91 ? 10.387 2.387 8.022 1.00 75.19 91 GLU A CA 1
ATOM 768 C C . GLU A 1 91 ? 11.866 2.151 7.729 1.00 75.19 91 GLU A C 1
ATOM 770 O O . GLU A 1 91 ? 12.718 3.003 7.990 1.00 75.19 91 GLU A O 1
ATOM 775 N N . ARG A 1 92 ? 12.199 0.992 7.151 1.00 74.69 92 ARG A N 1
ATOM 776 C CA . ARG A 1 92 ? 13.562 0.794 6.651 1.00 74.69 92 ARG A CA 1
ATOM 777 C C . ARG A 1 92 ? 13.804 1.738 5.480 1.00 74.69 92 ARG A C 1
ATOM 779 O O . ARG A 1 92 ? 13.017 1.771 4.542 1.00 74.69 92 ARG A O 1
ATOM 786 N N . SER A 1 93 ? 14.932 2.438 5.507 1.00 69.88 93 SER A N 1
ATOM 787 C CA . SER A 1 93 ? 15.342 3.363 4.446 1.00 69.88 93 SER A CA 1
ATOM 788 C C . SER A 1 93 ? 16.037 2.676 3.269 1.00 69.88 93 SER A C 1
ATOM 790 O O . SER A 1 93 ? 16.176 3.265 2.202 1.00 69.88 93 SER A O 1
ATOM 792 N N . SER A 1 94 ? 16.493 1.429 3.440 1.00 79.38 94 SER A N 1
ATOM 793 C CA . SER A 1 94 ? 17.184 0.688 2.387 1.00 79.38 94 SER A CA 1
ATOM 794 C C . SER A 1 94 ? 16.902 -0.812 2.433 1.00 79.38 94 SER A C 1
ATOM 796 O O . SER A 1 94 ? 16.678 -1.413 3.486 1.00 79.38 94 SER A O 1
ATOM 798 N N . LEU A 1 95 ? 16.913 -1.413 1.246 1.00 83.75 95 LEU A N 1
ATOM 799 C CA . LEU A 1 95 ? 16.750 -2.841 1.034 1.00 83.75 95 LEU A CA 1
ATOM 800 C C . LEU A 1 95 ? 17.695 -3.237 -0.099 1.00 83.75 95 LEU A C 1
ATOM 802 O O . LEU A 1 95 ? 17.353 -3.140 -1.276 1.00 83.75 95 LEU A O 1
ATOM 806 N N . LYS A 1 96 ? 18.925 -3.610 0.259 1.00 84.25 96 LYS A N 1
ATOM 807 C CA . LYS A 1 96 ? 19.926 -4.047 -0.720 1.00 84.25 96 LYS A CA 1
ATOM 808 C C . LYS A 1 96 ? 19.460 -5.328 -1.405 1.00 84.25 96 LYS A C 1
ATOM 810 O O . LYS A 1 96 ? 18.790 -6.153 -0.779 1.00 84.25 96 LYS A O 1
ATOM 815 N N . ASN A 1 97 ? 19.865 -5.496 -2.662 1.00 85.75 97 ASN A N 1
ATOM 816 C CA . ASN A 1 97 ? 19.793 -6.784 -3.352 1.00 85.75 97 ASN A CA 1
ATOM 817 C C . ASN A 1 97 ? 18.368 -7.352 -3.444 1.00 85.75 97 ASN A C 1
ATOM 819 O O . ASN A 1 97 ? 18.137 -8.558 -3.380 1.00 85.75 97 ASN A O 1
ATOM 823 N N . TRP A 1 98 ? 17.362 -6.474 -3.524 1.00 86.75 98 TRP A N 1
ATOM 824 C CA . TRP A 1 98 ? 15.972 -6.922 -3.524 1.00 86.75 98 TRP A CA 1
ATOM 825 C C . TRP A 1 98 ? 15.518 -7.520 -4.854 1.00 86.75 98 TRP A C 1
ATOM 827 O O . TRP A 1 98 ? 14.492 -8.195 -4.890 1.00 86.75 98 TRP A O 1
ATOM 837 N N . LYS A 1 99 ? 16.306 -7.303 -5.910 1.00 88.50 99 LYS A N 1
ATOM 838 C CA . LYS A 1 99 ? 16.071 -7.804 -7.265 1.00 88.50 99 LYS A CA 1
ATOM 839 C C . LYS A 1 99 ? 16.798 -9.122 -7.559 1.00 88.50 99 LYS A C 1
ATOM 841 O O . LYS A 1 99 ? 16.552 -9.708 -8.604 1.00 88.50 99 LYS A O 1
ATOM 846 N N . ASP A 1 100 ? 17.659 -9.585 -6.651 1.00 90.62 100 ASP A N 1
ATOM 847 C CA . ASP A 1 100 ? 18.577 -10.714 -6.871 1.00 90.62 100 ASP A CA 1
ATOM 848 C C . ASP A 1 100 ? 17.860 -12.064 -6.989 1.00 90.62 100 ASP A C 1
ATOM 850 O O . ASP A 1 100 ? 18.427 -13.036 -7.480 1.00 90.62 100 ASP A O 1
ATOM 854 N N . SER A 1 101 ? 16.623 -12.163 -6.503 1.00 89.25 101 SER A N 1
ATOM 855 C CA . SER A 1 101 ? 15.872 -13.415 -6.520 1.00 89.25 101 SER A CA 1
ATOM 856 C C . SER A 1 101 ? 14.396 -13.166 -6.778 1.00 89.25 101 SER A C 1
ATOM 858 O O . SER A 1 101 ? 13.762 -12.325 -6.134 1.00 89.25 101 SER A O 1
ATOM 860 N N . PHE A 1 102 ? 13.839 -13.947 -7.694 1.00 90.94 102 PHE A N 1
ATOM 861 C CA . PHE A 1 102 ? 12.421 -13.979 -8.014 1.00 90.94 102 PHE A CA 1
ATOM 862 C C . PHE A 1 102 ? 11.985 -15.418 -8.279 1.00 90.94 102 PHE A C 1
ATOM 864 O O . PHE A 1 102 ? 12.808 -16.288 -8.561 1.00 90.94 102 PHE A O 1
ATOM 871 N N . PHE A 1 103 ? 10.686 -15.657 -8.192 1.00 88.31 103 PHE A N 1
ATOM 872 C CA . PHE A 1 103 ? 10.053 -16.860 -8.714 1.00 88.31 103 PHE A CA 1
ATOM 873 C C . PHE A 1 103 ? 8.913 -16.458 -9.638 1.00 88.31 103 PHE A C 1
ATOM 875 O O . PHE A 1 103 ? 8.422 -15.328 -9.600 1.00 88.31 103 PHE A O 1
ATOM 882 N N . TRP A 1 104 ? 8.511 -17.388 -10.488 1.00 88.50 104 TRP A N 1
ATOM 883 C CA . TRP A 1 104 ? 7.414 -17.173 -11.407 1.00 88.50 104 TRP A CA 1
ATOM 884 C C . TRP A 1 104 ? 6.083 -17.466 -10.725 1.00 88.50 104 TRP A C 1
ATOM 886 O O . TRP A 1 104 ? 5.914 -18.517 -10.108 1.00 88.50 104 TRP A O 1
ATOM 896 N N . LEU A 1 105 ? 5.146 -16.531 -10.840 1.00 84.38 105 LEU A N 1
ATOM 897 C CA . LEU A 1 105 ? 3.755 -16.736 -10.471 1.00 84.38 105 LEU A CA 1
ATOM 898 C C . LEU A 1 105 ? 2.900 -16.840 -11.720 1.00 84.38 105 LEU A C 1
ATOM 900 O O . LEU A 1 105 ? 3.080 -16.094 -12.687 1.00 84.38 105 LEU A O 1
ATOM 904 N N . ASP A 1 106 ? 1.964 -17.776 -11.672 1.00 83.00 106 ASP A N 1
ATOM 905 C CA . ASP A 1 106 ? 0.931 -17.890 -12.681 1.00 83.00 106 ASP A CA 1
ATOM 906 C C . ASP A 1 106 ? 0.028 -16.645 -12.642 1.00 83.00 106 ASP A C 1
ATOM 908 O O . ASP A 1 106 ? -0.259 -16.107 -11.568 1.00 83.00 106 ASP A O 1
ATOM 912 N N . ASP A 1 107 ? -0.424 -16.179 -13.806 1.00 76.94 107 ASP A N 1
ATOM 913 C CA . ASP A 1 107 ? -1.308 -15.011 -13.890 1.00 76.94 107 ASP A CA 1
ATOM 914 C C . ASP A 1 107 ? -2.645 -15.284 -13.191 1.00 76.94 107 ASP A C 1
ATOM 916 O O . ASP A 1 107 ? -3.227 -14.371 -12.610 1.00 76.94 107 ASP A O 1
ATOM 920 N N . HIS A 1 108 ? -3.073 -16.551 -13.124 1.00 74.94 108 HIS A N 1
ATOM 921 C CA . HIS A 1 108 ? -4.256 -16.975 -12.372 1.00 74.94 108 HIS A CA 1
ATOM 922 C C . HIS A 1 108 ? -4.125 -16.742 -10.851 1.00 74.94 108 HIS A C 1
ATOM 924 O O . HIS A 1 108 ? -5.125 -16.777 -10.133 1.00 74.94 108 HIS A O 1
ATOM 930 N N . CYS A 1 109 ? -2.919 -16.481 -10.324 1.00 73.12 109 CYS A N 1
ATOM 931 C CA . CYS A 1 109 ? -2.726 -16.069 -8.928 1.00 73.12 109 CYS A CA 1
ATOM 932 C C . CYS A 1 109 ? -3.153 -14.613 -8.663 1.00 73.12 109 CYS A C 1
ATOM 934 O O . CYS A 1 109 ? -3.252 -14.206 -7.500 1.00 73.12 109 CYS A O 1
ATOM 936 N N . LEU A 1 110 ? -3.400 -13.823 -9.713 1.00 69.31 110 LEU A N 1
ATOM 937 C CA . LEU A 1 110 ? -4.008 -12.503 -9.626 1.00 69.31 110 LEU A CA 1
ATOM 938 C C . LEU A 1 110 ? -5.499 -12.639 -9.962 1.00 69.31 110 LEU A C 1
ATOM 940 O O . LEU A 1 110 ? -5.839 -12.978 -11.089 1.00 69.31 110 LEU A O 1
ATOM 944 N N . PRO A 1 111 ? -6.419 -12.349 -9.025 1.00 59.53 111 PRO A N 1
ATOM 945 C CA . PRO A 1 111 ? -7.853 -12.538 -9.260 1.00 59.53 111 PRO A CA 1
ATOM 946 C C . PRO A 1 111 ? -8.451 -11.579 -10.308 1.00 59.53 111 PRO A C 1
ATOM 948 O O . PRO A 1 111 ? -9.655 -11.615 -10.543 1.00 59.53 111 PRO A O 1
ATOM 951 N N . VAL A 1 112 ? -7.651 -10.677 -10.888 1.00 62.47 112 VAL A N 1
ATOM 952 C CA . VAL A 1 112 ? -8.076 -9.654 -11.851 1.00 62.47 112 VAL A CA 1
ATOM 953 C C . VAL A 1 112 ? -6.929 -9.382 -12.825 1.00 62.47 112 VAL A C 1
ATOM 955 O O . VAL A 1 112 ? -5.781 -9.282 -12.388 1.00 62.47 112 VAL A O 1
ATOM 958 N N . GLU A 1 113 ? -7.245 -9.190 -14.109 1.00 64.69 113 GLU A N 1
ATOM 959 C CA . GLU A 1 113 ? -6.313 -8.661 -15.112 1.00 64.69 113 GLU A CA 1
ATOM 960 C C . GLU A 1 113 ? -5.742 -7.314 -14.633 1.00 64.69 113 GLU A C 1
ATOM 962 O O . GLU A 1 113 ? -6.431 -6.292 -14.587 1.00 64.69 113 GLU A O 1
ATOM 967 N N . MET A 1 114 ? -4.482 -7.315 -14.192 1.00 69.38 114 MET A N 1
ATOM 968 C CA . MET A 1 114 ? -3.786 -6.095 -13.790 1.00 69.38 114 MET A CA 1
ATOM 969 C C . MET A 1 114 ? -3.254 -5.373 -15.025 1.00 69.38 114 MET A C 1
ATOM 971 O O . MET A 1 114 ? -2.539 -5.956 -15.836 1.00 69.38 114 MET A O 1
ATOM 975 N N . VAL A 1 115 ? -3.554 -4.080 -15.138 1.00 66.12 115 VAL A N 1
ATOM 976 C CA . VAL A 1 115 ? -3.079 -3.251 -16.249 1.00 66.12 115 VAL A CA 1
ATOM 977 C C . VAL A 1 115 ? -1.607 -2.888 -16.035 1.00 66.12 115 VAL A C 1
ATOM 979 O O . VAL A 1 115 ? -1.198 -2.461 -14.951 1.00 66.12 115 VAL A O 1
ATOM 982 N N . TRP A 1 116 ? -0.797 -3.052 -17.081 1.00 68.69 116 TRP A N 1
ATOM 983 C CA . TRP A 1 116 ? 0.558 -2.513 -17.109 1.00 68.69 116 TRP A CA 1
ATOM 984 C C . TRP A 1 116 ? 0.491 -1.008 -17.324 1.00 68.69 116 TRP A C 1
ATOM 986 O O . TRP A 1 116 ? 0.040 -0.543 -18.367 1.00 68.69 116 TRP A O 1
ATOM 996 N N . ARG A 1 117 ? 0.973 -0.249 -16.341 1.00 69.12 117 ARG A N 1
ATOM 997 C CA . ARG A 1 117 ? 1.141 1.190 -16.499 1.00 69.12 117 ARG A CA 1
ATOM 998 C C . ARG A 1 117 ? 2.347 1.490 -17.382 1.00 69.12 117 ARG A C 1
ATOM 1000 O O . ARG A 1 117 ? 3.438 0.966 -17.126 1.00 69.12 117 ARG A O 1
ATOM 1007 N N . PHE A 1 118 ? 2.159 2.341 -18.384 1.00 67.00 118 PHE A N 1
ATOM 1008 C CA . PHE A 1 118 ? 3.239 2.848 -19.231 1.00 67.00 118 PHE A CA 1
ATOM 1009 C C . PHE A 1 118 ? 3.743 4.202 -18.702 1.00 67.00 118 PHE A C 1
ATOM 1011 O O . PHE A 1 118 ? 3.012 4.932 -18.030 1.00 67.00 118 PHE A O 1
ATOM 1018 N N . LYS A 1 119 ? 5.029 4.512 -18.936 1.00 61.22 119 LYS A N 1
ATOM 10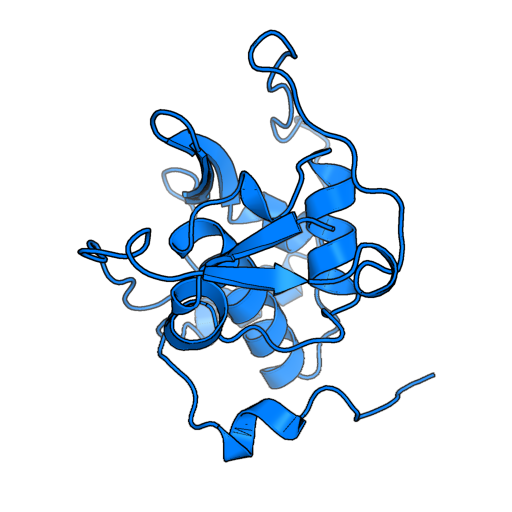19 C CA . LYS A 1 119 ? 5.719 5.688 -18.357 1.00 61.22 119 LYS A CA 1
ATOM 1020 C C . LYS A 1 119 ? 5.135 7.036 -18.810 1.00 61.22 119 LYS A C 1
ATOM 1022 O O . LYS A 1 119 ? 5.379 8.042 -18.158 1.00 61.22 119 LYS A O 1
ATOM 1027 N N . ASP A 1 120 ? 4.404 7.049 -19.914 1.00 62.84 120 ASP A N 1
ATOM 1028 C CA . ASP A 1 120 ? 3.769 8.205 -20.549 1.00 62.84 120 ASP A CA 1
ATOM 1029 C C . ASP A 1 120 ? 2.373 8.530 -19.992 1.00 62.84 120 ASP A C 1
ATOM 1031 O O . ASP A 1 120 ? 1.822 9.590 -20.285 1.00 62.84 120 ASP A O 1
ATOM 1035 N N . GLN A 1 121 ? 1.797 7.661 -19.157 1.00 67.56 121 GLN A N 1
ATOM 1036 C CA . GLN A 1 121 ? 0.497 7.916 -18.545 1.00 67.56 121 GLN A CA 1
ATOM 1037 C C . GLN A 1 121 ? 0.604 8.931 -17.401 1.00 67.56 121 GLN A C 1
ATOM 1039 O O . GLN A 1 121 ? 1.343 8.728 -16.435 1.00 67.56 121 GLN A O 1
ATOM 1044 N N . THR A 1 122 ? -0.201 9.994 -17.474 1.00 65.75 122 THR A N 1
ATOM 1045 C CA . THR A 1 122 ? -0.264 11.066 -16.471 1.00 65.75 122 THR A CA 1
ATOM 1046 C C . THR A 1 122 ? -0.516 10.513 -15.063 1.00 65.75 122 THR A C 1
ATOM 1048 O O . THR A 1 122 ? -1.359 9.633 -14.861 1.00 65.75 122 THR A O 1
ATOM 1051 N N . MET A 1 123 ? 0.212 11.028 -14.067 1.00 66.19 123 MET A N 1
ATOM 1052 C CA . MET A 1 123 ? 0.047 10.684 -12.650 1.00 66.19 123 MET A CA 1
ATOM 1053 C C . MET A 1 123 ? -0.859 11.689 -11.922 1.00 66.19 123 MET A C 1
ATOM 1055 O O . MET A 1 123 ? -0.419 12.316 -10.970 1.00 66.19 123 MET A O 1
ATOM 1059 N N . SER A 1 124 ? -2.112 11.877 -12.342 1.00 66.81 124 SER A N 1
ATOM 1060 C CA . SER A 1 124 ? -3.038 12.727 -11.573 1.00 66.81 124 SER A CA 1
ATOM 1061 C C . SER A 1 124 ? -3.869 11.875 -10.603 1.00 66.81 124 SER A C 1
ATOM 1063 O O . SER A 1 124 ? -4.989 11.474 -10.920 1.00 66.81 124 SER A O 1
ATOM 1065 N N . PHE A 1 125 ? -3.307 11.557 -9.432 1.00 77.38 125 PHE A N 1
ATOM 1066 C CA . PHE A 1 125 ? -4.070 10.996 -8.295 1.00 77.38 125 PHE A CA 1
ATOM 1067 C C . PHE A 1 125 ? -4.141 11.949 -7.110 1.00 77.38 125 PHE A C 1
ATOM 1069 O O . PHE A 1 125 ? -4.419 11.507 -5.990 1.00 77.38 125 PHE A O 1
ATOM 1076 N N . ASP A 1 126 ? -3.888 13.230 -7.366 1.00 76.50 126 ASP A N 1
ATOM 1077 C CA . ASP A 1 126 ? -3.948 14.272 -6.360 1.00 76.50 126 ASP A CA 1
ATOM 1078 C C . ASP A 1 126 ? -5.294 14.225 -5.643 1.00 76.50 126 ASP A C 1
ATOM 1080 O O . ASP A 1 126 ? -6.352 13.936 -6.219 1.00 76.50 126 ASP A O 1
ATOM 1084 N N . LEU A 1 127 ?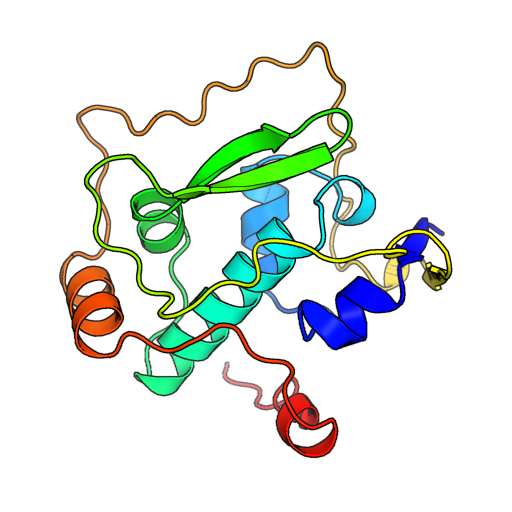 -5.236 14.458 -4.339 1.00 80.81 127 LEU A N 1
ATOM 1085 C CA . LEU A 1 127 ? -6.434 14.585 -3.535 1.00 80.81 127 LEU A CA 1
ATOM 1086 C C . LEU A 1 127 ? -7.061 15.932 -3.899 1.00 80.81 127 LEU A C 1
ATOM 1088 O O . LEU A 1 127 ? -6.513 16.977 -3.560 1.00 80.81 127 LEU A O 1
ATOM 1092 N N . GLY A 1 128 ? -8.168 15.905 -4.643 1.00 77.81 128 GLY A N 1
ATOM 1093 C CA . GLY A 1 128 ? -8.937 17.113 -4.943 1.00 77.81 128 GLY A CA 1
ATOM 1094 C C . GLY A 1 128 ? -9.481 17.773 -3.672 1.00 77.81 128 GLY A C 1
ATOM 1095 O O . GLY A 1 128 ? -9.518 17.152 -2.609 1.00 77.81 128 GLY A O 1
ATOM 1096 N N . GLU A 1 129 ? -9.939 19.020 -3.783 1.00 76.94 129 GLU A N 1
ATOM 1097 C CA . GLU A 1 129 ? -10.462 19.793 -2.642 1.00 76.94 129 GLU A CA 1
ATOM 1098 C C . GLU A 1 129 ? -11.644 19.096 -1.942 1.00 76.94 129 GLU A C 1
ATOM 1100 O O . GLU A 1 129 ? -11.758 19.144 -0.718 1.00 76.94 129 GLU A O 1
ATOM 1105 N N . ASP A 1 130 ? -12.447 18.343 -2.699 1.00 82.94 130 ASP A N 1
ATOM 1106 C CA . ASP A 1 130 ? -13.603 17.584 -2.204 1.00 82.94 130 ASP A CA 1
ATOM 1107 C C . ASP A 1 130 ? -13.255 16.164 -1.718 1.00 82.94 130 ASP A C 1
ATOM 1109 O O . ASP A 1 130 ? -14.117 15.285 -1.634 1.00 82.94 130 ASP A O 1
ATOM 1113 N N . PHE A 1 131 ? -11.982 15.879 -1.430 1.00 90.62 131 PHE A N 1
ATOM 1114 C CA . PHE A 1 131 ? -11.566 14.553 -0.990 1.00 90.62 131 PHE A CA 1
ATOM 1115 C C . PHE A 1 131 ? -12.110 14.209 0.407 1.00 90.62 131 PHE A C 1
ATOM 1117 O O . PHE A 1 131 ? -11.706 14.774 1.427 1.00 90.62 131 PHE A O 1
ATOM 1124 N N . VAL A 1 132 ? -13.001 13.216 0.461 1.00 92.75 132 VAL A N 1
ATOM 1125 C CA . VAL A 1 132 ? -13.607 12.708 1.698 1.00 92.75 132 VAL A CA 1
ATOM 1126 C C . VAL A 1 132 ? -13.042 11.333 2.035 1.00 92.75 132 VAL A C 1
ATOM 1128 O O . VAL A 1 132 ? -12.958 10.451 1.188 1.00 92.75 132 VAL A O 1
ATOM 1131 N N . PHE A 1 133 ? -12.693 11.137 3.303 1.00 95.50 133 PHE A N 1
ATOM 1132 C CA . PHE A 1 133 ? -12.218 9.865 3.839 1.00 95.50 133 PHE A CA 1
ATOM 1133 C C . PHE A 1 133 ? -12.642 9.710 5.304 1.00 95.50 133 PHE A C 1
ATOM 1135 O O . PHE A 1 133 ? -13.023 10.678 5.974 1.00 95.50 133 PHE A O 1
ATOM 1142 N N . ASN A 1 134 ? -12.552 8.490 5.834 1.00 97.06 134 ASN A N 1
ATOM 1143 C CA . ASN A 1 134 ? -12.860 8.209 7.233 1.00 97.06 134 ASN A CA 1
ATOM 1144 C C . ASN A 1 134 ? -11.778 8.782 8.176 1.00 97.06 134 ASN A C 1
ATOM 1146 O O . ASN A 1 134 ? -10.759 8.146 8.457 1.00 97.06 134 ASN A O 1
ATOM 1150 N N . LYS A 1 135 ? -12.030 9.988 8.699 1.00 96.56 135 LYS A N 1
ATOM 1151 C CA . LYS A 1 135 ? -11.139 10.688 9.642 1.00 96.56 135 LYS A CA 1
ATOM 1152 C C . LYS A 1 135 ? -10.949 9.941 10.967 1.00 96.56 135 LYS A C 1
ATOM 1154 O O . LYS A 1 135 ? -9.878 10.039 11.559 1.00 96.56 135 LYS A O 1
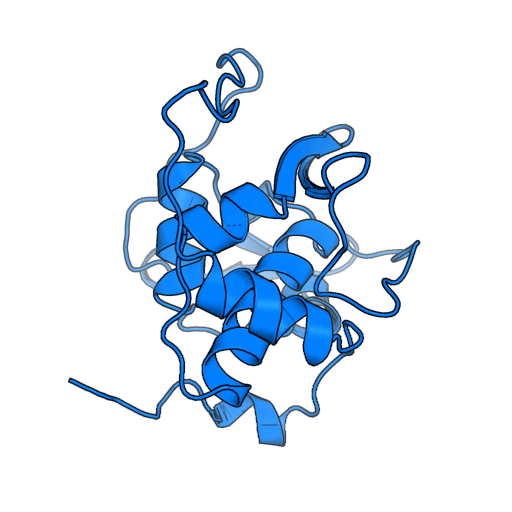ATOM 1159 N N . GLY A 1 136 ? -11.958 9.195 11.424 1.00 97.81 136 GLY A N 1
ATOM 1160 C CA . GLY A 1 136 ? -11.886 8.414 12.662 1.00 97.81 136 GLY A CA 1
ATOM 1161 C C . GLY A 1 136 ? -10.882 7.269 12.553 1.00 97.81 136 GLY A C 1
ATOM 1162 O O . GLY A 1 136 ? -10.005 7.136 13.404 1.00 97.81 136 GLY A O 1
ATOM 1163 N N . LEU A 1 137 ? -10.943 6.509 11.455 1.00 97.62 137 LEU A N 1
ATOM 1164 C CA . LEU A 1 137 ? -9.963 5.463 11.157 1.00 97.62 137 LEU A CA 1
ATOM 1165 C C . LEU A 1 137 ? -8.558 6.049 10.983 1.00 97.62 137 LEU A C 1
ATOM 1167 O O . LEU A 1 137 ? -7.606 5.528 11.558 1.00 97.62 137 LEU A O 1
ATOM 1171 N N . ALA A 1 138 ? -8.425 7.155 10.242 1.00 97.44 138 ALA A N 1
ATOM 1172 C CA . ALA A 1 138 ? -7.137 7.829 10.082 1.00 97.44 138 ALA A CA 1
ATOM 1173 C C . ALA A 1 138 ? -6.532 8.212 11.442 1.00 97.44 138 ALA A C 1
ATOM 1175 O O . ALA A 1 138 ? -5.366 7.927 11.713 1.00 97.44 138 ALA A O 1
ATOM 1176 N N . ARG A 1 139 ? -7.341 8.798 12.332 1.00 97.50 139 ARG A N 1
ATOM 1177 C CA . ARG A 1 139 ? -6.892 9.174 13.671 1.00 97.50 139 ARG A CA 1
ATOM 1178 C C . ARG A 1 139 ? -6.472 7.960 14.497 1.00 97.50 139 ARG A C 1
ATOM 1180 O O . ARG A 1 139 ? -5.383 7.973 15.060 1.00 97.50 139 ARG A O 1
ATOM 1187 N N . ALA A 1 140 ? -7.283 6.903 14.507 1.00 97.56 140 ALA A N 1
ATOM 1188 C CA . ALA A 1 140 ? -6.978 5.677 15.239 1.00 97.56 140 ALA A CA 1
ATOM 1189 C C . ALA A 1 140 ? -5.667 5.022 14.767 1.00 97.56 140 ALA A C 1
ATOM 1191 O O . ALA A 1 140 ? -4.898 4.536 15.593 1.00 97.56 140 ALA A O 1
ATOM 1192 N N . LEU A 1 141 ? -5.382 5.051 13.461 1.00 97.19 141 LEU A N 1
ATOM 1193 C CA . LEU A 1 141 ? -4.127 4.543 12.896 1.00 97.19 141 LEU A CA 1
ATOM 1194 C C . LEU A 1 141 ? -2.907 5.369 13.326 1.00 97.19 141 LEU A C 1
ATOM 1196 O O . LEU A 1 141 ? -1.852 4.797 13.589 1.00 97.19 141 LEU A O 1
ATOM 1200 N N . ILE A 1 142 ? -3.043 6.695 13.419 1.00 96.44 142 ILE A N 1
ATOM 1201 C CA . ILE A 1 142 ? -1.978 7.573 13.929 1.00 96.44 142 ILE A CA 1
ATOM 1202 C C . ILE A 1 142 ? -1.748 7.318 15.423 1.00 96.44 142 ILE A C 1
ATOM 1204 O O . ILE A 1 142 ? -0.604 7.190 15.855 1.00 96.44 142 ILE A O 1
ATOM 1208 N N . ASP A 1 143 ? -2.821 7.219 16.208 1.00 96.25 143 ASP A N 1
ATOM 1209 C CA . ASP A 1 143 ? -2.735 7.008 17.657 1.00 96.25 143 ASP A CA 1
ATOM 1210 C C . ASP A 1 143 ? -2.168 5.613 18.001 1.00 96.25 143 ASP A C 1
ATOM 1212 O O . ASP A 1 143 ? -1.512 5.448 19.026 1.00 96.25 143 ASP A O 1
ATOM 1216 N N . ASN A 1 144 ? -2.341 4.627 17.111 1.00 95.19 144 ASN A N 1
ATOM 1217 C CA . ASN A 1 144 ? -1.810 3.263 17.237 1.00 95.19 144 ASN A CA 1
ATOM 1218 C C . ASN A 1 144 ? -0.661 2.982 16.252 1.00 95.19 144 ASN A C 1
ATOM 1220 O O . ASN A 1 144 ? -0.512 1.865 15.742 1.00 95.19 144 ASN A O 1
ATOM 1224 N N . LYS A 1 145 ? 0.155 4.005 15.973 1.00 93.75 145 LYS A N 1
ATOM 1225 C CA . LYS A 1 145 ? 1.306 3.929 15.068 1.00 93.75 145 LYS A CA 1
ATOM 1226 C C . LYS A 1 145 ? 2.181 2.712 15.378 1.00 93.75 145 LYS A C 1
ATOM 1228 O O . LYS A 1 145 ? 2.658 2.543 16.501 1.00 93.75 145 LYS A O 1
ATOM 1233 N N . SER A 1 146 ? 2.474 1.903 14.361 1.00 91.31 146 SER A N 1
ATOM 1234 C CA . SER A 1 146 ? 3.296 0.694 14.510 1.00 91.31 146 SER A CA 1
ATOM 1235 C C . SER A 1 146 ? 4.368 0.590 13.417 1.00 91.31 146 SER A C 1
ATOM 1237 O O . SER A 1 146 ? 4.205 1.132 12.326 1.00 91.31 146 SER A O 1
ATOM 1239 N N . PRO A 1 147 ? 5.519 -0.043 13.680 1.00 90.56 147 PRO A N 1
ATOM 1240 C CA . PRO A 1 147 ? 6.615 -0.126 12.715 1.00 90.56 147 PRO A CA 1
ATOM 1241 C C . PRO A 1 147 ? 6.340 -1.151 11.605 1.00 90.56 147 PRO A C 1
ATOM 1243 O O . PRO A 1 147 ? 5.759 -2.208 11.852 1.00 90.56 147 PRO A O 1
ATOM 1246 N N . ILE A 1 148 ? 6.858 -0.898 10.397 1.00 88.38 148 ILE A N 1
ATOM 1247 C CA . ILE A 1 148 ? 6.837 -1.891 9.313 1.00 88.38 148 ILE A CA 1
ATOM 1248 C C . ILE A 1 148 ? 7.941 -2.913 9.584 1.00 88.38 148 ILE A C 1
ATOM 1250 O O . ILE A 1 148 ? 9.134 -2.619 9.459 1.00 88.38 148 ILE A O 1
ATOM 1254 N N . ARG A 1 149 ? 7.554 -4.129 9.971 1.00 83.31 149 ARG A N 1
ATOM 1255 C CA . ARG A 1 149 ? 8.488 -5.210 10.308 1.00 83.31 149 ARG A CA 1
ATOM 1256 C C . ARG A 1 149 ? 8.133 -6.492 9.559 1.00 83.31 149 ARG A C 1
ATOM 1258 O O . ARG A 1 149 ? 6.949 -6.746 9.343 1.00 83.31 149 ARG A O 1
ATOM 1265 N N . PRO A 1 150 ? 9.128 -7.315 9.183 1.00 81.75 150 PRO A N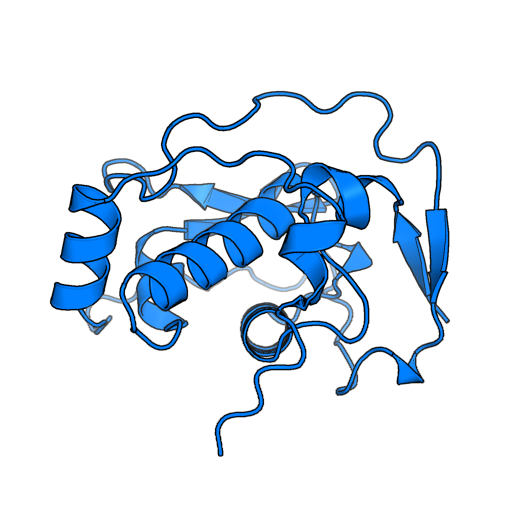 1
ATOM 1266 C CA . PRO A 1 150 ? 8.870 -8.680 8.747 1.00 81.75 150 PRO A CA 1
ATOM 1267 C C . PRO A 1 150 ? 8.064 -9.420 9.813 1.00 81.75 150 PRO A C 1
ATOM 1269 O O . PRO A 1 150 ? 8.406 -9.364 10.996 1.00 81.75 150 PRO A O 1
ATOM 1272 N N . LEU A 1 151 ? 7.001 -10.091 9.395 1.00 77.62 151 LEU A N 1
ATOM 1273 C CA . LEU A 1 151 ? 6.194 -10.918 10.274 1.00 77.62 151 LEU A CA 1
ATOM 1274 C C . LEU A 1 151 ? 6.700 -12.364 10.219 1.00 77.62 151 LEU A C 1
ATOM 1276 O O . LEU A 1 151 ? 7.060 -12.845 9.140 1.00 77.62 151 LEU A O 1
ATOM 1280 N N . PRO A 1 152 ? 6.727 -13.071 11.362 1.00 73.38 152 PRO A N 1
ATOM 1281 C CA . PRO A 1 152 ? 6.981 -14.502 11.387 1.00 73.38 152 PRO A CA 1
ATOM 1282 C C . PRO A 1 152 ? 6.038 -15.257 10.448 1.00 73.38 152 PRO A C 1
ATOM 1284 O O . PRO A 1 152 ? 4.846 -14.957 10.390 1.00 73.38 152 PRO A O 1
ATOM 1287 N N . GLU A 1 153 ? 6.546 -16.284 9.765 1.00 67.44 153 GLU A N 1
ATOM 1288 C CA . GLU A 1 153 ? 5.768 -17.053 8.782 1.00 67.44 153 GLU A CA 1
ATOM 1289 C C . GLU A 1 153 ? 4.469 -17.637 9.356 1.00 67.44 153 GLU A C 1
ATOM 1291 O O . GLU A 1 153 ? 3.458 -17.684 8.661 1.00 67.44 153 GLU A O 1
ATOM 1296 N N . HIS A 1 154 ? 4.459 -17.999 10.642 1.00 65.56 154 HIS A N 1
ATOM 1297 C CA . HIS A 1 154 ? 3.281 -18.545 11.320 1.00 65.56 154 HIS A CA 1
ATOM 1298 C C . HIS A 1 154 ? 2.172 -17.507 11.580 1.00 65.56 154 HIS A C 1
ATOM 1300 O O . HIS A 1 154 ? 1.003 -17.879 11.629 1.00 65.56 154 HIS A O 1
ATOM 1306 N N . LEU A 1 155 ? 2.503 -16.213 11.700 1.00 59.88 155 LEU A N 1
ATOM 1307 C CA . LEU A 1 155 ? 1.509 -15.132 11.823 1.00 59.88 155 LEU A CA 1
ATOM 1308 C C . LEU A 1 155 ? 0.921 -14.728 10.462 1.00 59.88 155 LEU A C 1
ATOM 1310 O O . LEU A 1 155 ? -0.088 -14.033 10.392 1.00 59.88 155 LEU A O 1
ATOM 1314 N N . LEU A 1 156 ? 1.532 -15.186 9.368 1.00 55.84 156 LEU A N 1
ATOM 1315 C CA . LEU A 1 156 ? 1.147 -14.849 7.998 1.00 55.84 156 LEU A CA 1
ATOM 1316 C C . LEU A 1 156 ? 0.104 -15.810 7.395 1.00 55.84 156 LEU A C 1
ATOM 1318 O O . LEU A 1 156 ? -0.316 -15.617 6.256 1.00 55.84 156 LEU A O 1
ATOM 1322 N N . LEU A 1 157 ? -0.367 -16.805 8.160 1.00 53.09 157 LEU A N 1
ATOM 1323 C CA . LEU A 1 157 ? -1.473 -17.704 7.786 1.00 53.09 157 LEU A CA 1
ATOM 1324 C C . LEU A 1 157 ? -2.868 -17.065 7.950 1.00 53.09 157 LEU A C 1
ATOM 1326 O O . LEU A 1 157 ? -3.877 -17.667 7.584 1.00 53.09 157 LEU A O 1
ATOM 1330 N N . TRP A 1 158 ? -2.950 -15.826 8.446 1.00 46.53 158 TRP A N 1
ATOM 1331 C CA . TRP A 1 158 ? -4.208 -15.101 8.692 1.00 46.53 158 TRP A CA 1
ATOM 1332 C C . TRP A 1 158 ? -4.997 -14.696 7.429 1.00 46.53 158 TRP A C 1
ATOM 1334 O O . TRP A 1 158 ? -6.068 -14.103 7.529 1.00 46.53 158 TRP A O 1
ATOM 1344 N N . GLY A 1 159 ? -4.538 -15.060 6.227 1.00 43.03 159 GLY A N 1
ATOM 1345 C CA . GLY A 1 159 ? -5.244 -14.802 4.964 1.00 43.03 159 GLY A CA 1
ATOM 1346 C C . GLY A 1 159 ? -6.490 -15.663 4.709 1.00 43.03 159 GLY A C 1
ATOM 1347 O O . GLY A 1 159 ? -7.158 -15.468 3.695 1.00 43.03 159 GLY A O 1
ATOM 1348 N N . ARG A 1 160 ? -6.824 -16.607 5.602 1.00 40.53 160 ARG A N 1
ATOM 1349 C CA . ARG A 1 160 ? -8.047 -17.426 5.518 1.00 40.53 160 ARG A CA 1
ATOM 1350 C C . ARG A 1 160 ? -9.043 -17.207 6.652 1.00 40.53 160 ARG A C 1
ATOM 1352 O O . ARG A 1 160 ? -9.911 -18.049 6.861 1.00 40.53 160 ARG A O 1
ATOM 1359 N N . VAL A 1 161 ? -8.999 -16.063 7.334 1.00 35.94 161 VAL A N 1
ATOM 1360 C CA . VAL A 1 161 ? -10.171 -15.643 8.110 1.00 35.94 161 VAL A CA 1
ATOM 1361 C C . VAL A 1 161 ? -11.172 -15.026 7.133 1.00 35.94 161 VAL A C 1
ATOM 1363 O O . VAL A 1 161 ? -11.198 -13.822 6.880 1.00 35.94 161 VAL A O 1
ATOM 1366 N N . CYS A 1 162 ? -11.928 -15.910 6.480 1.00 39.25 162 CYS A N 1
ATOM 1367 C CA . CYS A 1 162 ? -13.141 -15.565 5.763 1.00 39.25 162 CYS A CA 1
ATOM 1368 C C . CYS A 1 162 ? -14.038 -14.742 6.689 1.00 39.25 162 CYS A C 1
ATOM 1370 O O . CYS A 1 162 ? -14.474 -15.248 7.717 1.00 39.25 162 CYS A O 1
ATOM 1372 N N . PHE A 1 163 ? -14.376 -13.525 6.280 1.00 32.88 163 PHE A N 1
ATOM 1373 C CA . PHE A 1 163 ? -15.634 -12.917 6.678 1.00 32.88 163 PHE A CA 1
ATOM 1374 C C . PHE A 1 163 ? -16.355 -12.472 5.412 1.00 32.88 163 PHE A C 1
ATOM 1376 O O . PHE A 1 163 ? -15.808 -11.739 4.580 1.00 32.88 163 PHE A O 1
ATOM 1383 N N . SER A 1 164 ? -17.541 -13.056 5.274 1.00 35.41 164 SER A N 1
ATOM 1384 C CA . SER A 1 164 ? -18.669 -12.658 4.436 1.00 35.41 164 SER A CA 1
ATOM 1385 C C . SER A 1 164 ? -18.861 -11.146 4.334 1.00 35.41 164 SER A C 1
ATOM 1387 O O . SER A 1 164 ? -18.660 -10.434 5.348 1.00 35.41 164 SER A O 1
#

Organism: Helianthus annuus (NCBI:txid4232)

Secondary structure (DSSP, 8-state):
-EEEEHHHHHTS---SSPPHHHHHHHHHTT--GGGB-HHHHHHHHHHHHHHHHTT----HHHHHHHEEEEEETTEEEEEEPTTSPPSBS---S--TTTTS-EEEE-GGGSSS-PPPPPTTS-------TT----HHHHHHHHHT-B---PPPGGGGGGGG----

Foldseek 3Di:
DDWDFVCLCFQLVDDFLGDPQVLVLLVVQLADPVQADSQQSSLSSVQQVLCVVVVHGRDNLLSVQQWDWDDDDSGIHTHGDPPQQHLADDDDPDDPPRVVDIDDDDPVSNVDPRHHDDPPDDRPPDQDPPRDDDPVSNVSSNVNRYHRDGDDPVVSVVSPPDDD